Protein 1E8P (pdb70)

Organism: Piromyces equi (NCBI:txid99929)

Secondary structure (DSSP, 8-state):
---GGGGTT-EE-S-GGGS-EEEEETTEEEEEETTEEEEE-SS---

Nearest PDB structures (foldseek):
  1e8q-assembly1_A  TM=9.712E-01  e=2.139E-08  Piromyces sp. 'equi'
  2j4n-assembly1_A  TM=8.378E-01  e=1.331E-06  Piromyces sp. 'equi'

CATH classification: 3.90.1220.10

B-factor: mean 0.71, std 0.92, range [0.09, 5.9]

Sequence (46 aa):
ASCWAQSQGYNCCNNPSSTKVEYTDASGQWGVQNGQWCGIDYSYGQ

InterPro domains:
  IPR000334 Glycoside hydrolase, family 45 [PF02015] (199-397)
  IPR000334 Glycoside hydrolase, family 45 [PS01140] (201-212)
  IPR002883 CBM10/dockerin domain [PF02013] (22-59)
  IPR002883 CBM10/dockerin domain [PF02013] (72-105)
  IPR002883 CBM10/dockerin domain [PF02013] (119-152)
  IPR002883 CBM10/dockerin domain [PS51763] (21-60)
  IPR002883 CBM10/dockerin domain [PS51763] (71-106)
  IPR002883 CBM10/dockerin domain [PS51763] (118-153)
  IPR009034 Fungal dockerin domain superfamily [G3DSA:3.90.1220.10] (20-65)
  IPR009034 Fungal dockerin domain superfamily [G3DSA:3.90.1220.10] (66-107)
  IPR009034 Fungal dockerin domain superfamily [G3DSA:3.90.1220.10] (114-153)
  IPR009034 Fungal dockerin domain superfamily [SSF64571] (21-63)
  IPR009034 Fungal dockerin domain superfamily [SSF64571] (75-109)
  IPR009034 Fungal dockerin domain superfamily [SSF64571] (123-156)
  IPR036908 RlpA-like domain superfamily [G3DSA:2.40.40.10] (195-409)
  IPR036908 RlpA-like domain superfamily [SSF50685] (198-405)
  IPR052288 Glycosyl Hydrolase 45 Enzymes [PTHR39730] (197-405)

Radius of gyration: 9.02 Å; Cα contacts (8 Å, |Δi|>4): 95; chains: 1; bounding box: 20×22×23 Å

Foldseek 3Di:
DCQLCVVVPFAADADLVPAPFPADDPSGTWHADPNGIHRRDPPPND

Structure (mmCIF, N/CA/C/O backbone):
data_1E8P
#
_entry.id   1E8P
#
_cell.length_a   1.000
_cell.length_b   1.000
_cell.length_c   1.000
_cell.angle_alpha   90.00
_cell.angle_beta   90.00
_cell.angle_gamma   90.00
#
_symmetry.space_group_name_H-M   'P 1'
#
loop_
_atom_site.group_PDB
_atom_site.id
_atom_site.type_symbol
_atom_site.label_atom_id
_atom_site.label_alt_id
_atom_site.label_comp_id
_atom_site.label_asym_id
_atom_site.label_entity_id
_atom_site.label_seq_id
_atom_site.pdbx_PDB_ins_code
_atom_site.Cartn_x
_atom_site.Cartn_y
_atom_site.Cartn_z
_atom_site.occupancy
_atom_site.B_iso_or_equiv
_atom_site.auth_seq_id
_atom_site.auth_comp_id
_atom_site.auth_asym_id
_atom_site.auth_atom_id
_atom_site.pdbx_PDB_model_num
ATOM 1 N N . ALA A 1 1 ? 5.165 6.108 9.221 1.00 3.95 1 ALA A N 1
ATOM 2 C CA . ALA A 1 1 ? 4.122 6.910 8.520 1.00 3.35 1 ALA A CA 1
ATOM 3 C C . ALA A 1 1 ? 4.714 7.513 7.245 1.00 2.06 1 ALA A C 1
ATOM 4 O O . ALA A 1 1 ? 5.407 8.510 7.281 1.00 2.08 1 ALA A O 1
ATOM 13 N N . SER A 1 2 ? 4.445 6.916 6.115 1.00 1.48 2 SER A N 1
ATOM 14 C CA . SER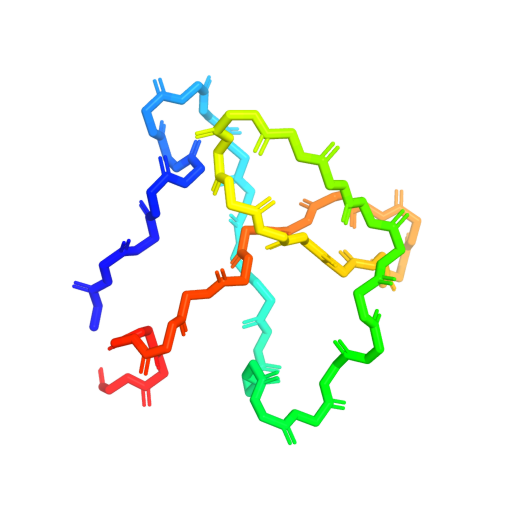 A 1 2 ? 4.992 7.456 4.839 1.00 0.59 2 SER A CA 1
ATOM 15 C C . SER A 1 2 ? 4.093 7.026 3.677 1.00 0.42 2 SER A C 1
ATOM 16 O O . SER A 1 2 ? 4.525 6.937 2.545 1.00 0.55 2 SER A O 1
ATOM 24 N N . CYS A 1 3 ? 2.845 6.757 3.949 1.00 0.29 3 CYS A N 1
ATOM 25 C CA . CYS A 1 3 ? 1.920 6.333 2.861 1.00 0.16 3 CYS A CA 1
ATOM 26 C C . CYS A 1 3 ? 2.134 7.211 1.631 1.00 0.14 3 CYS A C 1
ATOM 27 O O . CYS A 1 3 ? 1.689 8.340 1.577 1.00 0.17 3 CYS A O 1
ATOM 34 N N . TRP A 1 4 ? 2.797 6.700 0.639 1.00 0.12 4 TRP A N 1
ATOM 35 C CA . TRP A 1 4 ? 3.024 7.511 -0.586 1.00 0.13 4 TRP A CA 1
ATOM 36 C C . TRP A 1 4 ? 1.746 7.546 -1.423 1.00 0.14 4 TRP A C 1
ATOM 37 O O . TRP A 1 4 ? 1.533 8.446 -2.211 1.00 0.26 4 TRP A O 1
ATOM 58 N N . ALA A 1 5 ? 0.891 6.572 -1.260 1.00 0.15 5 ALA A N 1
ATOM 59 C CA . ALA A 1 5 ? -0.373 6.553 -2.049 1.00 0.14 5 ALA A CA 1
ATOM 60 C C . ALA A 1 5 ? -1.226 7.764 -1.675 1.00 0.16 5 ALA A C 1
ATOM 61 O O . ALA A 1 5 ? -2.057 8.208 -2.441 1.00 0.18 5 ALA A O 1
ATOM 68 N N . GLN A 1 6 ? -1.032 8.303 -0.501 1.00 0.21 6 GLN A N 1
ATOM 69 C CA . GLN A 1 6 ? -1.827 9.472 -0.080 1.00 0.25 6 GLN A CA 1
ATOM 70 C C . GLN A 1 6 ? -1.767 10.556 -1.161 1.00 0.26 6 GLN A C 1
ATOM 71 O O . GLN A 1 6 ? -2.735 11.241 -1.423 1.00 0.31 6 GLN A O 1
ATOM 85 N N . SER A 1 7 ? -0.634 10.715 -1.788 1.00 0.30 7 SER A N 1
ATOM 86 C CA . SER A 1 7 ? -0.507 11.754 -2.849 1.00 0.34 7 SER A CA 1
ATOM 87 C C . SER A 1 7 ? -1.733 11.711 -3.763 1.00 0.29 7 SER A C 1
ATOM 88 O O . SER A 1 7 ? -2.279 12.732 -4.131 1.00 0.34 7 SER A O 1
ATOM 96 N N . GLN A 1 8 ? -2.169 10.539 -4.136 1.00 0.29 8 GLN A N 1
ATOM 97 C CA . GLN A 1 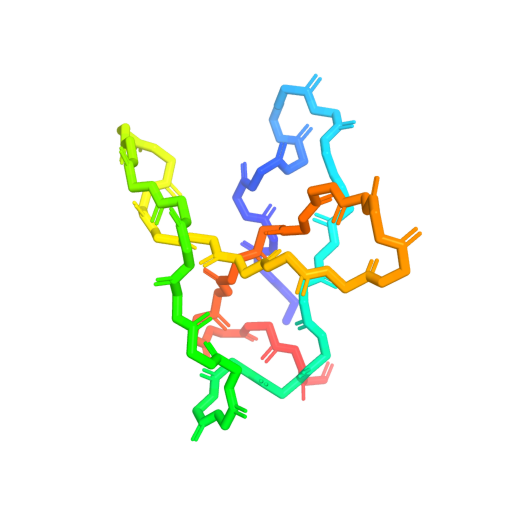8 ? -3.358 10.439 -5.030 1.00 0.38 8 GLN A CA 1
ATOM 98 C C . GLN A 1 8 ? -4.635 10.374 -4.187 1.00 0.39 8 GLN A C 1
ATOM 99 O O . GLN A 1 8 ? -5.677 10.850 -4.591 1.00 0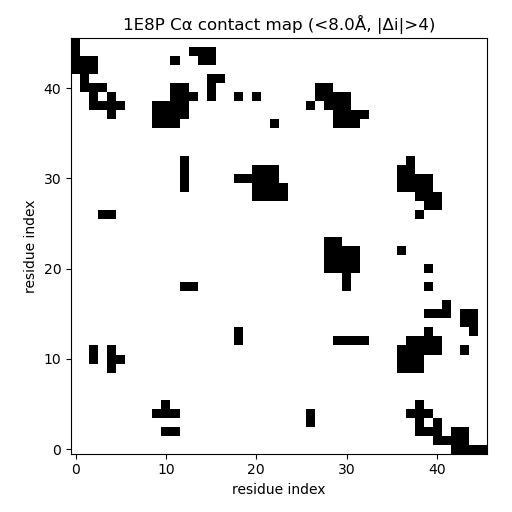.55 8 GLN A O 1
ATOM 113 N N . GLY A 1 9 ? -4.566 9.795 -3.018 1.00 0.26 9 GLY A N 1
ATOM 114 C CA . GLY A 1 9 ? -5.783 9.714 -2.159 1.00 0.33 9 GLY A CA 1
ATOM 115 C C . GLY A 1 9 ? -6.148 8.250 -1.896 1.00 0.34 9 GLY A C 1
ATOM 116 O O . GLY A 1 9 ? -7.307 7.905 -1.777 1.00 0.71 9 GLY A O 1
ATOM 120 N N . TYR A 1 10 ? -5.174 7.387 -1.795 1.00 0.16 10 TYR A N 1
ATOM 121 C CA . TYR A 1 10 ? -5.479 5.951 -1.530 1.00 0.13 10 TYR A CA 1
ATOM 122 C C . TYR A 1 10 ? -5.185 5.641 -0.058 1.00 0.15 10 TYR A C 1
ATOM 123 O O . TYR A 1 10 ? -4.515 6.394 0.621 1.00 0.21 10 TYR A O 1
ATOM 141 N N . ASN A 1 11 ? -5.696 4.551 0.447 1.00 0.15 11 ASN A N 1
ATOM 142 C CA . ASN A 1 11 ? -5.466 4.208 1.881 1.00 0.18 11 ASN A CA 1
ATOM 143 C C . ASN A 1 11 ? -4.039 3.693 2.091 1.00 0.16 11 ASN A C 1
ATOM 144 O O . ASN A 1 11 ? -3.118 4.068 1.394 1.00 0.23 11 ASN A O 1
ATOM 155 N N . CYS A 1 12 ? -3.860 2.837 3.064 1.00 0.12 12 CYS A N 1
ATOM 156 C CA . CYS A 1 12 ? -2.507 2.278 3.355 1.00 0.10 12 CYS A CA 1
ATOM 157 C C . CYS A 1 12 ? -2.656 0.843 3.869 1.00 0.09 12 CYS A C 1
ATOM 158 O O . CYS A 1 12 ? -3.477 0.561 4.719 1.00 0.11 12 CYS A O 1
ATOM 165 N N . CYS A 1 13 ? -1.879 -0.068 3.351 1.00 0.09 13 CYS A N 1
ATOM 166 C CA . CYS A 1 13 ? -1.976 -1.475 3.786 1.00 0.11 13 CYS A CA 1
ATOM 167 C C . CYS A 1 13 ? -1.388 -1.642 5.188 1.00 0.12 13 CYS A C 1
ATOM 168 O O . CYS A 1 13 ? -0.310 -1.166 5.482 1.00 0.18 13 CYS A O 1
ATOM 175 N N . ASN A 1 14 ? -2.083 -2.332 6.050 1.00 0.16 14 ASN A N 1
ATOM 176 C CA . ASN A 1 14 ? -1.557 -2.550 7.426 1.00 0.20 14 ASN A CA 1
ATOM 177 C C . ASN A 1 14 ? -0.451 -3.603 7.362 1.00 0.16 14 ASN A C 1
ATOM 178 O O . ASN A 1 14 ? -0.619 -4.653 6.773 1.00 0.16 14 ASN A O 1
ATOM 189 N N . ASN A 1 15 ? 0.682 -3.335 7.948 1.00 0.18 15 ASN A N 1
ATOM 190 C CA . ASN A 1 15 ? 1.789 -4.330 7.893 1.00 0.17 15 ASN A CA 1
ATOM 191 C C . ASN A 1 15 ? 2.117 -4.617 6.426 1.00 0.17 15 ASN A C 1
ATOM 192 O O . ASN A 1 15 ? 1.503 -5.463 5.807 1.00 0.19 15 ASN A O 1
ATOM 203 N N . PRO A 1 16 ? 3.071 -3.888 5.911 1.00 0.24 16 PRO A N 1
ATOM 204 C CA . PRO A 1 16 ? 3.506 -4.017 4.509 1.00 0.27 16 PRO A CA 1
ATOM 205 C C . PRO A 1 16 ? 4.384 -5.258 4.323 1.00 0.24 16 PRO A C 1
ATOM 206 O O . PRO A 1 16 ? 4.399 -5.866 3.270 1.00 0.24 16 PRO A O 1
ATOM 217 N N . SER A 1 17 ? 5.115 -5.638 5.334 1.00 0.27 17 SER A N 1
ATOM 218 C CA . SER A 1 17 ? 5.993 -6.836 5.209 1.00 0.32 17 SER A CA 1
ATOM 219 C C . SER A 1 17 ?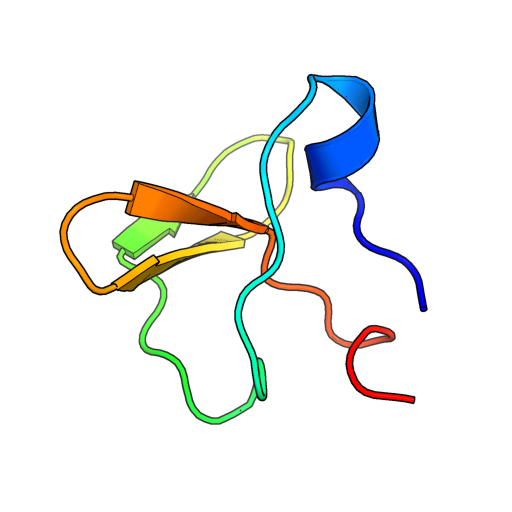 5.156 -8.114 5.335 1.00 0.29 17 SER A C 1
ATOM 220 O O . SER A 1 17 ? 5.681 -9.185 5.570 1.00 0.39 17 SER A O 1
ATOM 228 N N . SER A 1 18 ? 3.862 -8.018 5.183 1.00 0.23 18 SER A N 1
ATOM 229 C CA . SER A 1 18 ? 3.011 -9.236 5.298 1.00 0.31 18 SER A CA 1
ATOM 230 C C . SER A 1 18 ? 1.757 -9.080 4.433 1.00 0.24 18 SER A C 1
ATOM 231 O O . SER A 1 18 ? 0.788 -9.793 4.599 1.00 0.28 18 SER A O 1
ATOM 239 N N . THR A 1 19 ? 1.763 -8.155 3.510 1.00 0.21 19 THR A N 1
ATOM 240 C CA . THR A 1 19 ? 0.565 -7.968 2.644 1.00 0.17 19 THR A CA 1
ATOM 241 C C . THR A 1 19 ? 0.942 -8.238 1.186 1.00 0.18 19 THR A C 1
ATOM 242 O O . THR A 1 19 ? 1.475 -7.386 0.503 1.00 0.28 19 THR A O 1
ATOM 253 N N . LYS A 1 20 ? 0.666 -9.419 0.705 1.00 0.17 20 LYS A N 1
ATOM 254 C CA . LYS A 1 20 ? 1.003 -9.744 -0.705 1.00 0.20 20 LYS A CA 1
ATOM 255 C C . LYS A 1 20 ? 0.610 -8.574 -1.600 1.00 0.18 20 LYS A C 1
ATOM 256 O O . LYS A 1 20 ? -0.543 -8.203 -1.690 1.00 0.22 20 LYS A O 1
ATOM 275 N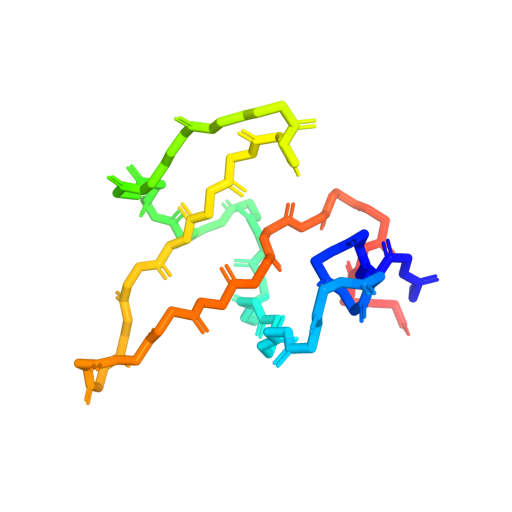 N . VAL A 1 21 ? 1.566 -7.985 -2.253 1.00 0.17 21 VAL A N 1
ATOM 276 C CA . VAL A 1 21 ? 1.265 -6.830 -3.134 1.00 0.16 21 VAL A CA 1
ATOM 277 C C . VAL A 1 21 ? 0.450 -7.285 -4.345 1.00 0.16 21 VAL A C 1
ATOM 278 O O . VAL A 1 21 ? 0.871 -8.136 -5.103 1.00 0.18 21 VAL A O 1
ATOM 291 N N . GLU A 1 22 ? -0.696 -6.699 -4.554 1.00 0.17 22 GLU A N 1
ATOM 292 C CA . GLU A 1 22 ? -1.511 -7.067 -5.736 1.00 0.20 22 GLU A CA 1
ATOM 293 C C . GLU A 1 22 ? -1.412 -5.911 -6.728 1.00 0.18 22 GLU A C 1
ATOM 294 O O . GLU A 1 22 ? -1.641 -6.062 -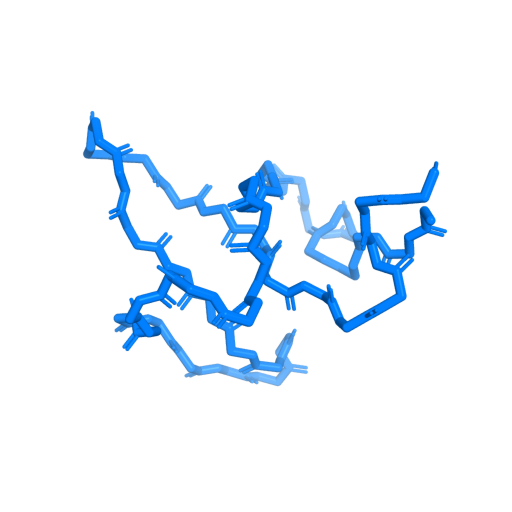7.911 1.00 0.19 22 GLU A O 1
ATOM 306 N N . TYR A 1 23 ? -1.052 -4.752 -6.238 1.00 0.15 23 TYR A N 1
ATOM 307 C CA . TYR A 1 23 ? -0.909 -3.570 -7.118 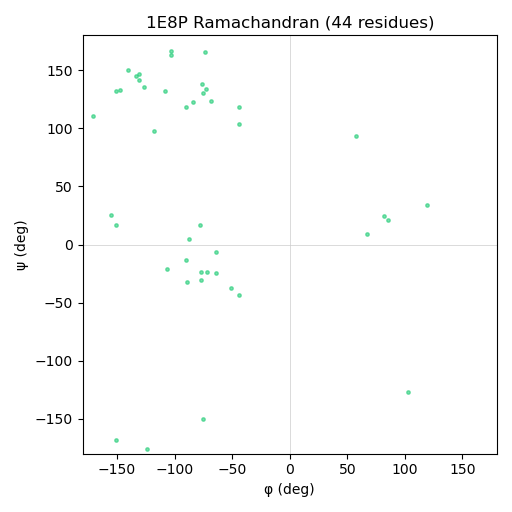1.00 0.14 23 TYR A CA 1
ATOM 308 C C . TYR A 1 23 ? 0.572 -3.315 -7.370 1.00 0.14 23 TYR A C 1
ATOM 309 O O . TYR A 1 23 ? 1.431 -3.839 -6.691 1.00 0.16 23 TYR A O 1
ATOM 327 N N . THR A 1 24 ? 0.870 -2.490 -8.321 1.00 0.14 24 THR A N 1
ATOM 328 C CA . THR A 1 24 ? 2.283 -2.158 -8.611 1.00 0.14 24 THR A CA 1
ATOM 329 C C . THR A 1 24 ? 2.307 -1.006 -9.604 1.00 0.15 24 THR A C 1
ATOM 330 O O . THR A 1 24 ? 1.939 -1.152 -10.752 1.00 0.18 24 THR A O 1
ATOM 341 N N . ASP A 1 25 ? 2.721 0.143 -9.167 1.00 0.14 25 ASP A N 1
ATOM 342 C CA . ASP A 1 25 ? 2.748 1.313 -10.089 1.00 0.16 25 ASP A CA 1
ATOM 343 C C . ASP A 1 25 ? 3.862 2.269 -9.670 1.00 0.19 25 ASP A C 1
ATOM 344 O O . ASP A 1 25 ? 4.692 1.943 -8.848 1.00 0.24 25 ASP A O 1
ATOM 353 N N . ALA A 1 26 ? 3.881 3.455 -10.215 1.00 0.17 26 ALA A N 1
ATOM 354 C CA . ALA A 1 26 ? 4.935 4.431 -9.824 1.00 0.20 26 ALA A CA 1
ATOM 355 C C . ALA A 1 26 ? 4.748 4.779 -8.346 1.00 0.21 26 ALA A C 1
ATOM 356 O O . ALA A 1 26 ? 5.557 5.459 -7.746 1.00 0.20 26 ALA A O 1
ATOM 363 N N . SER A 1 27 ? 3.681 4.307 -7.757 1.00 0.24 27 SER A N 1
ATOM 364 C CA . SER A 1 27 ? 3.423 4.588 -6.323 1.00 0.26 27 SER A CA 1
ATOM 365 C C . SER A 1 27 ? 4.109 3.522 -5.477 1.00 0.28 27 SER A C 1
ATOM 366 O O . SER A 1 27 ? 3.970 3.474 -4.273 1.00 0.51 27 SER A O 1
ATOM 374 N N . GLY A 1 28 ? 4.844 2.658 -6.108 1.00 0.38 28 GLY A N 1
ATOM 375 C CA . GLY A 1 28 ? 5.536 1.579 -5.357 1.00 0.36 28 GLY A CA 1
ATOM 376 C C . GLY A 1 28 ? 4.760 0.284 -5.546 1.00 0.37 28 GLY A C 1
ATOM 377 O O . GLY A 1 28 ? 4.457 -0.123 -6.651 1.00 0.74 28 GLY A O 1
ATOM 381 N N . GLN A 1 29 ? 4.420 -0.353 -4.472 1.00 0.17 29 GLN A N 1
ATOM 382 C CA . GLN A 1 29 ? 3.642 -1.610 -4.560 1.00 0.15 29 GLN A CA 1
ATOM 383 C C . GLN A 1 29 ? 2.463 -1.495 -3.601 1.00 0.13 29 GLN A C 1
ATOM 384 O O . GLN A 1 29 ? 2.559 -0.862 -2.571 1.00 0.18 29 GLN A O 1
ATOM 398 N N . TRP A 1 30 ? 1.345 -2.076 -3.926 1.00 0.11 30 TRP A N 1
ATOM 399 C CA . TRP A 1 30 ? 0.180 -1.961 -3.013 1.00 0.10 30 TRP A CA 1
ATOM 400 C C . TRP A 1 30 ? -0.330 -3.346 -2.634 1.00 0.10 30 TRP A C 1
ATOM 401 O O . TRP A 1 30 ? 0.213 -4.356 -3.027 1.00 0.13 30 TRP A O 1
ATOM 422 N N . GLY A 1 31 ? -1.401 -3.381 -1.892 1.00 0.09 31 GLY A N 1
ATOM 423 C CA . GLY A 1 31 ? -2.008 -4.676 -1.487 1.00 0.10 31 GLY A CA 1
ATOM 424 C C . GLY A 1 31 ? -3.529 -4.529 -1.550 1.00 0.10 31 GLY A C 1
ATOM 425 O O . GLY A 1 31 ? -4.062 -3.451 -1.364 1.00 0.11 31 GLY A O 1
ATOM 429 N N . VAL A 1 32 ? -4.237 -5.590 -1.814 1.00 0.11 32 VAL A N 1
ATOM 430 C CA . VAL A 1 32 ? -5.721 -5.481 -1.887 1.00 0.12 32 VAL A CA 1
ATOM 431 C C . VAL A 1 32 ? -6.340 -6.159 -0.669 1.00 0.14 32 VAL A C 1
ATOM 432 O O . VAL A 1 32 ? -5.988 -7.265 -0.309 1.00 0.20 32 VAL A O 1
ATOM 445 N N . GLN A 1 33 ? -7.260 -5.496 -0.031 1.00 0.16 33 GLN A N 1
ATOM 446 C CA . GLN A 1 33 ? -7.910 -6.086 1.172 1.00 0.19 33 GLN A CA 1
ATOM 447 C C . GLN A 1 33 ? -9.332 -5.537 1.301 1.00 0.17 33 GLN A C 1
ATOM 448 O O . GLN A 1 33 ? -9.558 -4.347 1.201 1.00 0.19 33 GLN A O 1
ATOM 462 N N . ASN A 1 34 ? -10.292 -6.392 1.519 1.00 0.26 34 ASN A N 1
ATOM 463 C CA . ASN A 1 34 ? -11.696 -5.915 1.651 1.00 0.36 34 ASN A CA 1
ATOM 464 C C . ASN A 1 34 ? -12.170 -5.358 0.307 1.00 0.35 34 ASN A C 1
ATOM 465 O O . ASN A 1 34 ? -13.226 -4.765 0.206 1.00 0.46 34 ASN A O 1
ATOM 476 N N . GLY A 1 35 ? -11.396 -5.545 -0.727 1.00 0.28 35 GLY A N 1
ATOM 477 C CA . GLY A 1 35 ? -11.800 -5.028 -2.065 1.00 0.30 35 GLY A CA 1
ATOM 478 C C . GLY A 1 35 ? -11.445 -3.544 -2.173 1.00 0.27 35 GLY A C 1
ATOM 479 O O . GLY A 1 35 ? -12.041 -2.808 -2.933 1.00 0.39 35 GLY A O 1
ATOM 483 N N . GLN A 1 36 ? -10.478 -3.095 -1.419 1.00 0.16 36 GLN A N 1
ATOM 484 C CA . GLN A 1 36 ? -10.092 -1.658 -1.484 1.00 0.16 36 GLN A CA 1
ATOM 485 C C . GLN A 1 36 ? -8.577 -1.535 -1.630 1.00 0.14 36 GLN A C 1
ATOM 486 O O . GLN A 1 36 ? -7.820 -2.280 -1.041 1.00 0.14 36 GLN A O 1
ATOM 500 N N . TRP A 1 37 ? -8.134 -0.599 -2.419 1.00 0.13 37 TRP A N 1
ATOM 501 C CA . TRP A 1 37 ? -6.683 -0.410 -2.628 1.00 0.12 37 TRP A CA 1
ATOM 502 C C . TRP A 1 37 ? -6.029 0.290 -1.442 1.00 0.13 37 TRP A C 1
ATOM 503 O O . TRP A 1 37 ? -6.547 1.246 -0.898 1.00 0.17 37 TRP A O 1
ATOM 524 N N . CYS A 1 38 ? -4.874 -0.175 -1.058 1.00 0.12 38 CYS A N 1
ATOM 525 C CA . CYS A 1 38 ? -4.147 0.458 0.069 1.00 0.14 38 CYS A CA 1
ATOM 526 C C . CYS A 1 38 ? -2.687 0.652 -0.345 1.00 0.14 38 CYS A C 1
ATOM 527 O O . CYS A 1 38 ? -2.129 -0.141 -1.075 1.00 0.15 38 CYS A O 1
ATOM 534 N N . GLY A 1 39 ? -2.072 1.708 0.099 1.00 0.19 39 GLY A N 1
ATOM 535 C CA . GLY A 1 39 ? -0.654 1.966 -0.286 1.00 0.19 39 GLY A CA 1
ATOM 536 C C . GLY A 1 39 ? 0.294 1.196 0.630 1.00 0.20 39 GLY A C 1
ATOM 537 O O . GLY A 1 39 ? 0.278 1.356 1.835 1.00 0.25 39 GLY A O 1
ATOM 541 N N . ILE A 1 40 ? 1.131 0.369 0.066 1.00 0.21 40 ILE A N 1
ATOM 542 C CA . ILE A 1 40 ? 2.090 -0.401 0.900 1.00 0.23 40 ILE A CA 1
ATOM 543 C C . ILE A 1 40 ? 3.376 0.409 1.051 1.00 0.20 40 ILE A C 1
ATOM 544 O O . ILE A 1 40 ? 4.049 0.713 0.086 1.00 0.37 40 ILE A O 1
ATOM 560 N N . ASP A 1 41 ? 3.719 0.760 2.255 1.00 0.19 41 ASP A N 1
ATOM 561 C CA . ASP A 1 41 ? 4.960 1.554 2.473 1.00 0.20 41 ASP A CA 1
ATOM 562 C C . ASP A 1 41 ? 5.832 0.852 3.512 1.00 0.18 41 ASP A C 1
ATOM 563 O O . ASP A 1 41 ? 5.354 0.400 4.533 1.00 0.19 41 ASP A O 1
ATOM 572 N N . TYR A 1 42 ? 7.108 0.754 3.262 1.00 0.19 42 TYR A N 1
ATOM 573 C CA . TYR A 1 42 ? 8.004 0.084 4.228 1.00 0.24 42 TYR A CA 1
ATOM 574 C C . TYR A 1 42 ? 8.183 0.972 5.460 1.00 0.25 42 TYR A C 1
ATOM 575 O O . TYR A 1 42 ? 8.491 0.502 6.537 1.00 0.36 42 TYR A O 1
ATOM 593 N N . SER A 1 43 ? 7.981 2.252 5.312 1.00 0.23 43 SER A N 1
ATOM 594 C CA . SER A 1 43 ? 8.127 3.169 6.476 1.00 0.28 43 SER A CA 1
ATOM 595 C C . SER A 1 43 ? 6.775 3.293 7.182 1.00 0.30 43 SER A C 1
ATOM 596 O O . SER A 1 43 ? 6.682 3.784 8.290 1.00 0.44 43 SER A O 1
ATOM 604 N N . TYR A 1 44 ? 5.727 2.848 6.545 1.00 0.21 44 TYR A N 1
ATOM 605 C CA . TYR A 1 44 ? 4.378 2.932 7.165 1.00 0.25 44 TYR A CA 1
ATOM 606 C C . TYR A 1 44 ? 4.264 1.883 8.276 1.00 0.34 44 TYR A C 1
ATOM 607 O O . TYR A 1 44 ? 5.069 0.978 8.373 1.00 0.68 44 TYR A O 1
ATOM 625 N N . GLY A 1 45 ? 3.270 1.999 9.114 1.00 0.97 45 GLY A N 1
ATOM 626 C CA . GLY A 1 45 ? 3.107 1.009 10.216 1.00 1.15 45 GLY A CA 1
ATOM 627 C C . GLY A 1 45 ? 3.967 1.425 11.410 1.00 1.62 45 GLY A C 1
ATOM 628 O O . GLY A 1 45 ? 4.305 0.620 12.255 1.00 2.06 45 GLY A O 1
ATOM 632 N N . GLN A 1 46 ? 4.324 2.678 11.489 1.00 1.98 46 GLN A N 1
ATOM 633 C CA . GLN A 1 46 ? 5.162 3.144 12.629 1.00 2.80 46 GLN A CA 1
ATOM 634 C C . GLN A 1 46 ? 4.299 3.954 13.599 1.00 3.42 46 GLN A C 1
ATOM 635 O O . GLN A 1 46 ? 3.664 4.894 13.151 1.00 4.00 46 GLN A O 1
#

Solvent-accessible surface area: 3224 Å² total; per-residue (Å²): 94,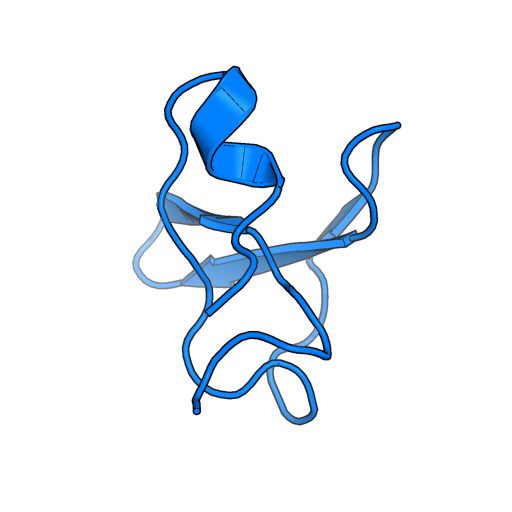58,14,66,0,126,105,115,62,92,80,39,1,101,97,22,94,93,19,179,50,95,73,88,70,120,15,36,93,3,0,63,78,154,74,80,73,6,0,14,14,190,64,53,55,206